Protein AF-A0A350YSW8-F1 (afdb_monomer)

pLDDT: mean 84.89, std 15.15, range [46.66, 98.69]

Sequence (107 aa):
MRVMNIRKLLFIFILFFVAIARAVPQDSFSGDDIRSEFNRAMDLFNKEKYAPAIRLFDSYIREGKGNTSIRIEEAEYYAALSALKLFNPDAEYRMLIYLSKHPESPR

Nearest PDB structures (foldseek):
  8fy3-assembly1_B  TM=8.095E-01  e=4.105E-01  Homo sapiens
  7x9r-assembly1_A  TM=7.837E-01  e=5.197E-01  Listeria monocytogenes
  7am2-assembly1_Aj  TM=7.598E-01  e=4.899E-01  Leishmania tarentolae
  8sah-assembly1_B  TM=6.981E-01  e=4.337E+00  Homo sapiens
  6r7n-assembly1_B  TM=5.523E-01  e=6.552E+00  Homo sapiens

Foldseek 3Di:
DDDDPVVVVVVVVVVVVVVVPPDDDDDPDDVVVLVVLLVVLVVCVVVLVLVVSLVSLVVSLVVVPPDDPVSNLVSLVSNLVSCVSVVPVCSVVSVVVSCVVCVPDPD

Solvent-accessible surface area (backbone atoms only — not comparable to full-atom values): 6210 Å² total; per-residue (Å²): 132,86,81,78,57,66,72,58,54,53,53,54,52,51,55,55,55,60,64,67,74,75,74,78,86,79,84,76,94,40,78,66,52,57,56,45,39,50,52,52,18,50,55,27,44,79,68,68,38,27,74,67,14,30,55,34,22,55,46,48,52,75,60,46,84,86,59,58,69,67,61,42,52,51,31,49,49,54,27,18,52,29,29,47,77,67,65,42,94,57,13,67,59,42,40,52,52,43,48,72,74,44,77,83,54,95,121

Structure (mmCIF, N/CA/C/O backbone):
data_AF-A0A350YSW8-F1
#
_entry.id   AF-A0A350YSW8-F1
#
loop_
_atom_site.group_PDB
_atom_site.id
_atom_site.type_symbol
_atom_site.label_atom_id
_atom_site.label_alt_id
_atom_site.label_comp_id
_atom_site.label_asym_id
_atom_site.label_entity_id
_atom_site.label_seq_id
_atom_site.pdbx_PDB_ins_code
_atom_site.Cartn_x
_atom_site.Cartn_y
_atom_site.Cartn_z
_atom_site.occupancy
_atom_site.B_iso_or_equiv
_atom_site.auth_seq_id
_atom_site.auth_comp_id
_atom_site.auth_asym_id
_atom_site.auth_atom_id
_atom_site.pdbx_PDB_model_num
ATOM 1 N N . MET A 1 1 ? -20.597 34.401 43.562 1.00 46.66 1 MET A N 1
ATOM 2 C CA . MET A 1 1 ? -20.290 33.720 42.282 1.00 46.66 1 MET A CA 1
ATOM 3 C C . MET A 1 1 ? -21.334 34.174 41.262 1.00 46.66 1 MET A C 1
ATOM 5 O O . MET A 1 1 ? -22.511 33.922 41.481 1.00 46.66 1 MET A O 1
ATOM 9 N N . ARG A 1 2 ? -20.970 34.973 40.247 1.00 61.09 2 ARG A N 1
ATOM 10 C CA . ARG A 1 2 ? -21.951 35.558 39.309 1.00 61.09 2 ARG A CA 1
ATOM 11 C C . ARG A 1 2 ? -22.338 34.489 38.284 1.00 61.09 2 ARG A C 1
ATOM 13 O O . ARG A 1 2 ? -21.512 34.116 37.458 1.00 61.09 2 ARG A O 1
ATOM 20 N N . VAL A 1 3 ? -23.561 33.971 38.379 1.00 66.56 3 VAL A N 1
ATOM 21 C CA . VAL A 1 3 ? -24.081 32.953 37.455 1.00 66.56 3 VAL A CA 1
ATOM 22 C C . VAL A 1 3 ? -24.167 33.571 36.058 1.00 66.56 3 VAL A C 1
ATOM 24 O O . VAL A 1 3 ? -24.774 34.626 35.869 1.00 66.56 3 VAL A O 1
ATOM 27 N N . MET A 1 4 ? -23.491 32.966 35.082 1.00 72.69 4 MET A N 1
ATOM 28 C CA . MET A 1 4 ? -23.484 33.453 33.706 1.00 72.69 4 MET A CA 1
ATOM 29 C C . MET A 1 4 ? -24.828 33.136 33.041 1.00 72.69 4 M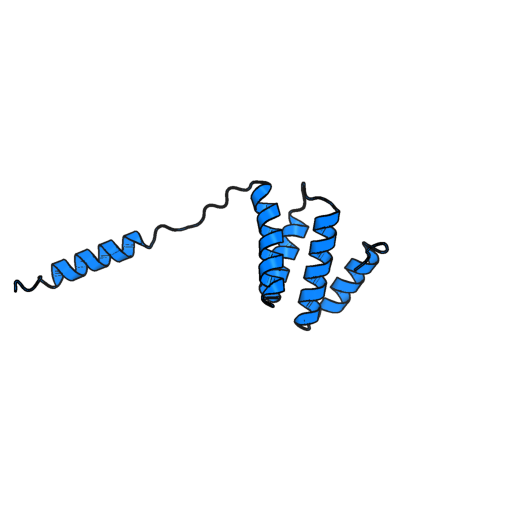ET A C 1
ATOM 31 O O . MET A 1 4 ? -25.276 31.994 33.058 1.00 72.69 4 MET A O 1
ATOM 35 N N . ASN A 1 5 ? -25.474 34.143 32.447 1.00 81.44 5 ASN A N 1
ATOM 36 C CA . ASN A 1 5 ? -26.770 33.974 31.787 1.00 81.44 5 ASN A CA 1
ATOM 37 C C . ASN A 1 5 ? -26.692 32.905 30.689 1.00 81.44 5 ASN A C 1
ATOM 39 O O . ASN A 1 5 ? -25.825 32.979 29.819 1.00 81.44 5 ASN A O 1
ATOM 43 N N . ILE A 1 6 ? -27.654 31.980 30.671 1.00 85.62 6 ILE A N 1
ATOM 44 C CA . ILE A 1 6 ? -27.688 30.840 29.742 1.00 85.62 6 ILE A CA 1
ATOM 45 C C . ILE A 1 6 ? -27.597 31.252 28.263 1.00 85.62 6 ILE A C 1
ATOM 47 O O . ILE A 1 6 ? -26.965 30.574 27.463 1.00 85.62 6 ILE A O 1
ATOM 51 N N . ARG A 1 7 ? -28.115 32.436 27.909 1.00 83.06 7 ARG A N 1
ATOM 52 C CA . ARG A 1 7 ? -27.984 33.018 26.562 1.00 83.06 7 ARG A CA 1
ATOM 53 C C . ARG A 1 7 ? -26.532 33.325 26.178 1.00 83.06 7 ARG A C 1
ATOM 55 O O . ARG A 1 7 ? -26.153 33.134 25.031 1.00 83.06 7 ARG A O 1
ATOM 62 N N . LYS A 1 8 ? -25.713 33.773 27.135 1.00 82.12 8 LYS A N 1
ATOM 63 C CA . LYS A 1 8 ? -24.279 34.025 26.918 1.00 82.12 8 LYS A CA 1
ATOM 64 C C . LYS A 1 8 ? -23.506 32.715 26.788 1.00 82.12 8 LYS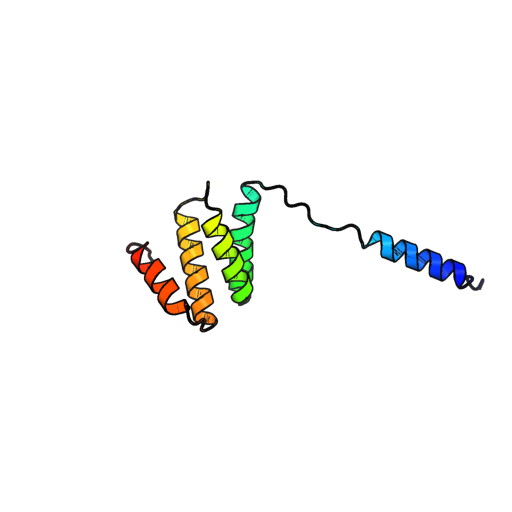 A C 1
ATOM 66 O O . LYS A 1 8 ? -22.618 32.627 25.951 1.00 82.12 8 LYS A O 1
ATOM 71 N N . LEU A 1 9 ? -23.888 31.697 27.563 1.00 84.12 9 LEU A N 1
ATOM 72 C CA . LEU A 1 9 ? -23.303 30.360 27.466 1.00 84.12 9 LEU A CA 1
ATOM 73 C C . LEU A 1 9 ? -23.564 29.733 26.085 1.00 84.12 9 LEU A C 1
ATOM 75 O O . LEU A 1 9 ? -22.633 29.243 25.454 1.00 84.12 9 LEU A O 1
ATOM 79 N N . LEU A 1 10 ? -24.799 29.828 25.579 1.00 88.12 10 LEU A N 1
ATOM 80 C CA . LEU A 1 10 ? -25.161 29.340 24.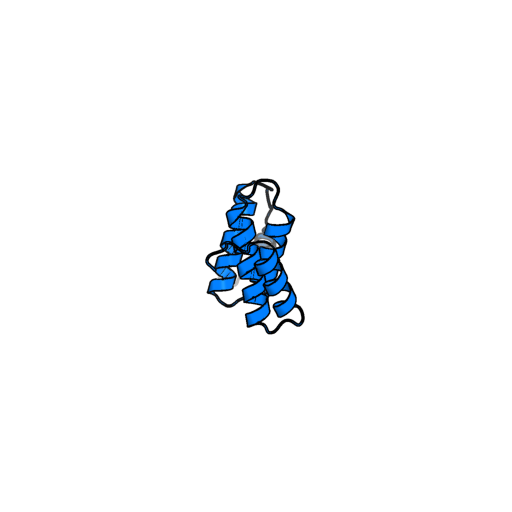243 1.00 88.12 10 LEU A CA 1
ATOM 81 C C . LEU A 1 10 ? -24.404 30.075 23.128 1.00 88.12 10 LEU A C 1
ATOM 83 O O . LEU A 1 10 ? -23.956 29.448 22.174 1.00 88.12 10 LEU A O 1
ATOM 87 N N . PHE A 1 11 ? -24.208 31.388 23.266 1.00 87.00 11 PHE A N 1
ATOM 88 C CA . PHE A 1 11 ? -23.469 32.177 22.279 1.00 87.00 11 PHE A CA 1
ATOM 89 C C . PHE A 1 11 ? -21.986 31.779 22.201 1.00 87.00 11 PHE A C 1
ATOM 91 O O . PHE A 1 11 ? -21.438 31.627 21.111 1.00 87.00 11 PHE A O 1
ATOM 98 N N . ILE A 1 12 ? -21.350 31.541 23.353 1.00 86.12 12 ILE A N 1
ATOM 99 C CA . ILE A 1 12 ? -19.965 31.049 23.429 1.00 86.12 12 ILE A CA 1
ATOM 100 C C . ILE A 1 12 ? -19.857 29.642 22.826 1.00 86.12 12 ILE A C 1
ATOM 102 O O . ILE A 1 12 ? -18.915 29.359 22.090 1.00 86.12 12 ILE A O 1
ATOM 106 N N . PHE A 1 13 ? -20.840 28.777 23.086 1.00 84.38 13 PHE A N 1
ATOM 107 C CA . PHE A 1 13 ? -20.863 27.417 22.549 1.00 84.38 13 PHE A CA 1
ATOM 108 C C . PHE A 1 13 ? -20.981 27.393 21.016 1.00 84.38 13 PHE A C 1
ATOM 110 O O . PHE A 1 13 ? -20.278 26.637 20.350 1.00 84.38 13 PHE A O 1
ATOM 117 N N . ILE A 1 14 ? -21.805 28.274 20.439 1.00 84.62 14 ILE A N 1
ATOM 118 C CA . ILE A 1 14 ? -21.940 28.419 18.981 1.00 84.62 14 ILE A CA 1
ATOM 119 C C . ILE A 1 14 ? -20.638 28.932 18.352 1.00 84.62 14 ILE A C 1
ATOM 121 O O . ILE A 1 14 ? -20.195 28.393 17.339 1.00 84.62 14 ILE A O 1
ATOM 125 N N . LEU A 1 15 ? -19.989 29.928 18.965 1.00 80.12 15 LEU A N 1
ATOM 126 C CA . LEU A 1 15 ? -18.695 30.439 18.494 1.00 80.12 15 LEU A CA 1
ATOM 127 C C . LEU A 1 15 ? -17.603 29.361 18.517 1.00 80.12 15 LEU A C 1
ATOM 129 O O . LEU A 1 15 ? -16.806 29.277 17.583 1.00 80.12 15 LEU A O 1
ATOM 133 N N . PHE A 1 16 ? -17.601 28.505 19.541 1.00 79.56 16 PHE A N 1
ATOM 134 C CA . PHE A 1 16 ? -16.679 27.374 19.631 1.00 79.56 16 PHE A CA 1
ATOM 135 C C . PHE A 1 16 ? -16.915 26.345 18.513 1.00 79.56 16 PHE A C 1
ATOM 137 O O . PHE A 1 16 ? -15.961 25.857 17.912 1.00 79.56 16 PHE A O 1
ATOM 144 N N . PHE A 1 17 ? -18.174 26.066 18.164 1.00 73.31 17 PHE A N 1
ATOM 145 C CA . PHE A 1 17 ? -18.509 25.094 17.118 1.00 73.31 17 PHE A CA 1
ATOM 146 C C . PHE A 1 17 ? -18.162 25.589 15.700 1.00 73.31 17 PHE A C 1
ATOM 148 O O . PHE A 1 17 ? -17.707 24.814 14.861 1.00 73.31 17 PHE A O 1
ATOM 155 N N . VAL A 1 18 ? -18.298 26.895 15.437 1.00 76.88 18 VAL A N 1
ATOM 156 C CA . VAL A 1 18 ? -17.912 27.509 14.149 1.00 76.88 18 VAL A CA 1
ATOM 157 C C . VAL A 1 18 ? -16.391 27.513 13.948 1.00 76.88 18 VAL A C 1
ATOM 159 O O . VAL A 1 18 ? -15.930 27.374 12.815 1.00 76.88 18 VAL A O 1
ATOM 162 N N . ALA A 1 19 ? -15.609 27.618 15.027 1.00 68.06 19 ALA A N 1
ATOM 163 C CA . ALA A 1 19 ? -14.147 27.588 14.961 1.00 68.06 19 ALA A CA 1
ATOM 164 C C . ALA A 1 19 ? -13.590 26.214 14.535 1.00 68.06 19 ALA A C 1
ATOM 166 O O . ALA A 1 19 ? -12.554 26.153 13.881 1.00 68.06 19 ALA A O 1
ATOM 167 N N . ILE A 1 20 ? -14.293 25.120 14.848 1.00 65.81 20 ILE A N 1
ATOM 168 C CA . ILE A 1 20 ? -13.868 23.751 14.499 1.00 65.81 20 ILE A CA 1
ATOM 169 C C . ILE A 1 20 ? -14.216 23.407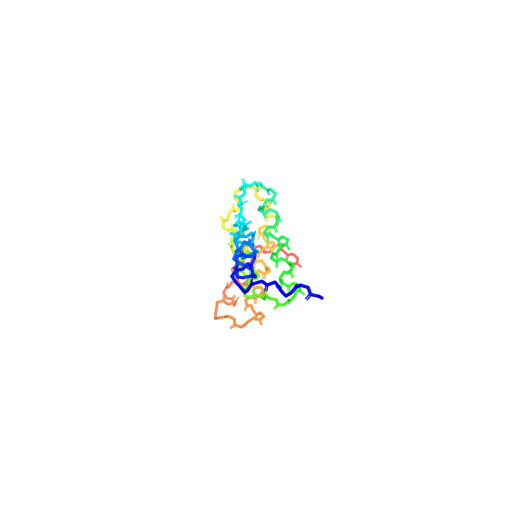 13.039 1.00 65.81 20 ILE A C 1
ATOM 171 O O . ILE A 1 20 ? -13.560 22.577 12.418 1.00 65.81 20 ILE A O 1
ATOM 175 N N . ALA A 1 21 ? -15.202 24.082 12.442 1.00 64.88 21 ALA A N 1
ATOM 176 C CA . ALA A 1 21 ? -15.688 23.783 11.092 1.00 64.88 21 ALA A CA 1
ATOM 177 C C . ALA A 1 21 ? -14.750 24.235 9.947 1.00 64.88 21 ALA A C 1
ATOM 179 O O . ALA A 1 21 ? -15.131 24.171 8.778 1.00 64.88 21 ALA A O 1
ATOM 180 N N . ARG A 1 22 ? -13.536 24.718 10.243 1.00 59.78 22 ARG A N 1
ATOM 181 C CA . ARG A 1 22 ? -12.571 25.217 9.246 1.00 59.78 22 ARG A CA 1
ATOM 182 C C . ARG A 1 22 ? -11.332 24.323 9.171 1.00 59.78 22 ARG A C 1
ATOM 184 O O . ARG A 1 22 ? -10.234 24.752 9.495 1.00 59.78 22 ARG A O 1
ATOM 191 N N . ALA A 1 23 ? -11.514 23.086 8.719 1.00 55.69 23 ALA A N 1
ATOM 192 C CA . ALA A 1 23 ? -10.412 22.213 8.315 1.00 55.69 23 ALA A CA 1
ATOM 193 C C . ALA A 1 23 ? -10.864 21.302 7.165 1.00 55.69 23 ALA A C 1
ATOM 195 O O . ALA A 1 23 ? -11.107 20.114 7.349 1.00 55.69 23 ALA A O 1
ATOM 196 N N . VAL A 1 24 ? -11.024 21.880 5.972 1.00 61.03 24 VAL A N 1
ATOM 197 C CA . VAL A 1 24 ? -11.030 21.101 4.727 1.00 61.03 24 VAL A CA 1
ATOM 198 C C . VAL A 1 24 ? -9.574 21.061 4.258 1.00 61.03 24 VAL A C 1
ATOM 200 O O . VAL A 1 24 ? -9.028 22.134 3.991 1.00 61.03 24 VAL A O 1
ATOM 203 N N . PRO A 1 25 ? -8.909 19.895 4.213 1.00 56.12 25 PRO A N 1
ATOM 204 C CA . PRO A 1 25 ? -7.569 19.793 3.646 1.00 56.12 25 PRO A CA 1
ATOM 205 C C . PRO A 1 25 ? -7.598 20.234 2.175 1.00 56.12 25 PRO A C 1
ATOM 207 O O . PRO A 1 25 ? -8.462 19.793 1.419 1.00 56.12 25 PRO A O 1
ATOM 210 N N . GLN A 1 26 ? -6.696 21.137 1.787 1.00 54.53 26 GLN A N 1
ATOM 211 C CA . GLN A 1 26 ? -6.433 21.466 0.386 1.00 54.53 26 GLN A CA 1
ATOM 212 C C . GLN A 1 26 ? -5.238 20.627 -0.074 1.00 54.53 26 GLN A C 1
ATOM 214 O O . GLN A 1 26 ? -4.125 20.872 0.384 1.00 54.53 26 GLN A O 1
ATOM 219 N N . ASP A 1 27 ? -5.466 19.655 -0.958 1.00 52.12 27 ASP A N 1
ATOM 220 C CA . ASP A 1 27 ? -4.390 18.865 -1.566 1.00 52.12 27 ASP A CA 1
ATOM 221 C C . ASP A 1 27 ? -3.770 19.669 -2.723 1.00 52.12 27 ASP A C 1
ATOM 223 O O . ASP A 1 27 ? -4.387 19.884 -3.771 1.00 52.12 27 ASP A O 1
ATOM 227 N N . SER A 1 28 ? -2.556 20.179 -2.520 1.00 53.38 28 SER A N 1
ATOM 228 C CA . SER A 1 28 ? -1.777 20.900 -3.528 1.00 53.38 28 SER A CA 1
ATOM 229 C C . SER A 1 28 ? -0.939 19.917 -4.340 1.00 53.38 28 SER A C 1
ATOM 231 O O . SER A 1 28 ? 0.240 19.774 -4.046 1.00 53.38 28 SER A O 1
ATOM 233 N N . PHE A 1 29 ? -1.539 19.282 -5.356 1.00 50.38 29 PHE A N 1
ATOM 234 C CA . PHE A 1 29 ? -0.937 18.236 -6.201 1.00 50.38 29 PHE A CA 1
ATOM 235 C C . PHE A 1 29 ? 0.537 18.508 -6.558 1.00 50.38 29 PHE A C 1
ATOM 237 O O . PHE A 1 29 ? 0.857 19.196 -7.530 1.00 50.38 29 PHE A O 1
ATOM 244 N N . SER A 1 30 ? 1.437 17.969 -5.738 1.00 57.00 30 SER A N 1
ATOM 245 C CA . SER A 1 30 ? 2.889 18.074 -5.875 1.00 57.00 30 SER A CA 1
ATOM 246 C C . SER A 1 30 ? 3.461 16.659 -5.959 1.00 57.00 30 SER A C 1
ATOM 248 O O . SER A 1 30 ? 2.905 15.733 -5.379 1.00 57.00 30 SER A O 1
ATOM 250 N N . GLY A 1 31 ? 4.586 16.439 -6.646 1.00 56.25 31 GLY A N 1
ATOM 251 C CA . GLY A 1 31 ? 5.215 15.103 -6.704 1.00 56.25 31 GLY A CA 1
ATOM 252 C C . GLY A 1 31 ? 5.572 14.515 -5.324 1.00 56.25 31 GLY A C 1
ATOM 253 O O . GLY A 1 31 ? 5.695 13.296 -5.179 1.00 56.25 31 GLY A O 1
ATOM 254 N N . ASP A 1 32 ? 5.679 15.368 -4.300 1.00 60.50 32 ASP A N 1
ATOM 255 C CA . ASP A 1 32 ? 5.801 14.966 -2.897 1.00 60.50 32 ASP A CA 1
ATOM 256 C C . ASP A 1 32 ? 4.523 14.314 -2.343 1.00 60.50 32 ASP A C 1
ATOM 258 O O . ASP A 1 32 ? 4.630 13.379 -1.548 1.00 60.50 32 ASP A O 1
ATOM 262 N N . ASP A 1 33 ? 3.334 14.715 -2.805 1.00 61.53 33 ASP A N 1
ATOM 263 C CA . ASP A 1 33 ? 2.060 14.101 -2.411 1.00 61.53 33 ASP A CA 1
ATOM 264 C C . ASP A 1 33 ? 1.943 12.679 -2.956 1.00 61.53 33 ASP A C 1
ATOM 266 O O . ASP A 1 33 ? 1.590 11.767 -2.217 1.00 61.53 33 ASP A O 1
ATOM 270 N N . ILE A 1 34 ? 2.354 12.441 -4.205 1.00 59.69 34 ILE A N 1
ATOM 271 C CA . ILE A 1 34 ? 2.360 11.091 -4.790 1.00 59.69 34 ILE A CA 1
ATOM 272 C C . ILE A 1 34 ? 3.329 10.181 -4.013 1.00 59.69 34 ILE A C 1
ATOM 274 O O . ILE A 1 34 ? 3.006 9.044 -3.662 1.00 59.69 34 ILE A O 1
ATOM 278 N N . ARG A 1 35 ? 4.522 10.685 -3.655 1.00 65.88 35 ARG A N 1
ATOM 279 C CA . ARG A 1 35 ? 5.457 9.965 -2.769 1.00 65.88 35 ARG A CA 1
ATOM 280 C C . ARG A 1 35 ? 4.853 9.723 -1.379 1.00 65.88 35 ARG A C 1
ATOM 282 O O . ARG A 1 35 ? 5.102 8.668 -0.787 1.00 65.88 35 ARG A O 1
ATOM 289 N N . SER A 1 36 ? 4.075 10.677 -0.874 1.00 79.44 36 SER A N 1
ATOM 290 C CA . SER A 1 36 ? 3.330 10.580 0.382 1.00 79.44 36 SER A CA 1
ATOM 291 C C . SER A 1 36 ? 2.245 9.499 0.322 1.00 79.44 36 SER A C 1
ATOM 293 O O . SER A 1 36 ? 2.112 8.733 1.277 1.00 79.44 36 SER A O 1
ATOM 295 N N . GLU A 1 37 ? 1.541 9.337 -0.803 1.00 87.44 37 GLU A N 1
ATOM 296 C CA . GLU A 1 37 ? 0.512 8.303 -0.966 1.00 87.44 37 GLU A CA 1
ATOM 297 C C . GLU A 1 37 ? 1.072 6.891 -0.821 1.00 87.44 37 GLU A C 1
ATOM 299 O O . GLU A 1 37 ? 0.521 6.093 -0.061 1.00 87.44 37 GLU A O 1
ATOM 304 N N . PHE A 1 38 ? 2.198 6.597 -1.479 1.00 91.88 38 PHE A N 1
ATOM 305 C CA . PHE A 1 38 ? 2.865 5.301 -1.336 1.00 91.88 38 PHE A CA 1
ATOM 306 C C . PHE A 1 38 ? 3.233 5.024 0.124 1.00 91.88 38 PHE A C 1
ATOM 308 O O . PHE A 1 38 ? 2.934 3.959 0.663 1.00 91.88 38 PHE A O 1
ATOM 315 N N . ASN A 1 39 ? 3.847 6.004 0.794 1.00 93.19 39 ASN A N 1
ATOM 316 C CA . ASN A 1 39 ? 4.240 5.857 2.193 1.00 93.19 39 ASN A CA 1
ATOM 317 C C . ASN A 1 39 ? 3.012 5.641 3.091 1.00 93.19 39 ASN A C 1
ATOM 319 O O . ASN A 1 39 ? 3.036 4.794 3.981 1.00 93.19 39 ASN A O 1
ATOM 323 N N . ARG A 1 40 ? 1.911 6.352 2.831 1.00 94.25 40 ARG A N 1
ATOM 324 C CA . ARG A 1 40 ? 0.647 6.195 3.557 1.00 94.25 40 ARG A CA 1
ATOM 325 C C . ARG A 1 40 ? 0.010 4.825 3.313 1.00 94.25 40 ARG A C 1
ATOM 327 O O . ARG A 1 40 ? -0.543 4.244 4.248 1.00 94.25 40 ARG A O 1
ATOM 334 N N . ALA A 1 41 ? 0.091 4.301 2.092 1.00 96.62 41 ALA A N 1
ATOM 335 C CA . ALA A 1 41 ? -0.365 2.957 1.752 1.00 96.62 41 ALA A CA 1
ATOM 336 C C . ALA A 1 41 ? 0.436 1.888 2.513 1.00 96.62 41 ALA A C 1
ATOM 338 O O . ALA A 1 41 ? -0.160 1.008 3.134 1.00 96.62 41 ALA A O 1
ATOM 339 N N . MET A 1 42 ? 1.765 2.028 2.562 1.00 96.94 42 MET A N 1
ATOM 340 C CA . MET A 1 42 ? 2.648 1.164 3.355 1.00 96.94 42 MET A CA 1
ATOM 341 C C . MET A 1 42 ? 2.335 1.230 4.852 1.00 96.94 42 MET A C 1
ATOM 343 O O . MET A 1 42 ? 2.264 0.203 5.522 1.00 96.94 42 MET A O 1
ATOM 347 N N . ASP A 1 43 ? 2.074 2.423 5.380 1.00 97.00 43 ASP A N 1
ATOM 348 C CA . ASP A 1 43 ? 1.670 2.619 6.771 1.00 97.00 43 ASP A CA 1
ATOM 349 C C . ASP A 1 43 ? 0.379 1.868 7.117 1.00 97.00 43 ASP A C 1
ATOM 351 O O . ASP A 1 43 ? 0.253 1.274 8.189 1.00 97.00 43 ASP A O 1
ATOM 355 N N . LEU A 1 44 ? -0.599 1.900 6.209 1.00 97.88 44 LEU A N 1
ATOM 356 C CA . LEU A 1 44 ? -1.853 1.168 6.355 1.00 97.88 44 LEU A CA 1
ATOM 357 C C . LEU A 1 44 ? -1.640 -0.340 6.234 1.00 97.88 44 LEU A C 1
ATOM 359 O O . LEU A 1 44 ? -2.202 -1.077 7.041 1.00 97.88 44 LEU A O 1
ATOM 363 N N . PHE A 1 45 ? -0.816 -0.787 5.286 1.00 98.19 45 PHE A N 1
ATOM 364 C CA . PHE A 1 45 ? -0.442 -2.191 5.128 1.00 98.19 45 PHE A CA 1
ATOM 365 C C . PHE A 1 45 ? 0.208 -2.750 6.400 1.00 98.19 45 PHE A C 1
ATOM 367 O O . PHE A 1 45 ? -0.234 -3.774 6.914 1.00 98.19 45 PHE A O 1
ATOM 374 N N . ASN A 1 46 ? 1.184 -2.031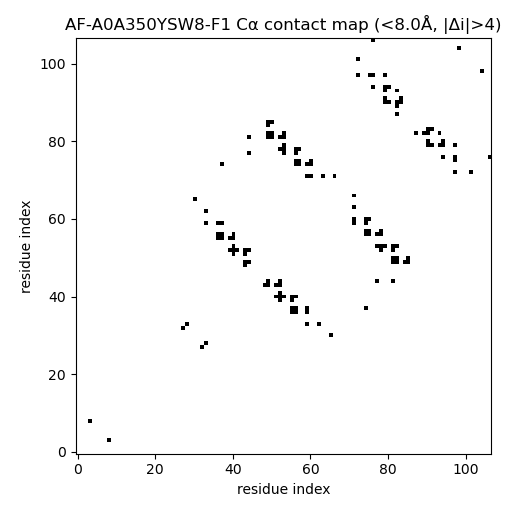 6.961 1.00 97.62 46 ASN A N 1
ATOM 375 C CA . ASN A 1 46 ? 1.879 -2.405 8.197 1.00 97.62 46 ASN A CA 1
ATOM 376 C C . ASN A 1 46 ? 0.947 -2.434 9.417 1.00 97.62 46 ASN A C 1
ATOM 378 O O . ASN A 1 46 ? 1.199 -3.152 10.378 1.00 97.62 46 ASN A O 1
ATOM 382 N N . LYS A 1 47 ? -0.141 -1.657 9.382 1.00 97.88 47 LYS A N 1
ATOM 383 C CA . LYS A 1 47 ? -1.212 -1.660 10.392 1.00 97.88 47 LYS A CA 1
ATOM 384 C C . LYS A 1 47 ? -2.320 -2.676 10.074 1.00 97.88 47 LYS A C 1
ATOM 386 O O . LYS A 1 47 ? -3.390 -2.587 10.670 1.00 97.88 47 LYS A O 1
ATOM 391 N N . GLU A 1 48 ? -2.103 -3.564 9.101 1.00 98.00 48 GLU A N 1
ATOM 392 C CA . GLU A 1 48 ? -3.049 -4.581 8.610 1.00 98.00 48 GLU A CA 1
ATOM 393 C C . GLU A 1 48 ? -4.380 -4.009 8.090 1.00 98.00 48 GLU A C 1
ATOM 395 O O . GLU A 1 48 ? -5.386 -4.699 7.927 1.00 98.00 48 GLU A O 1
ATOM 400 N N . LYS A 1 49 ? -4.401 -2.714 7.763 1.00 98.06 49 LYS A N 1
ATOM 401 C CA . LYS A 1 49 ? -5.550 -2.034 7.165 1.00 98.06 49 LYS A CA 1
ATOM 402 C C . LYS A 1 49 ? -5.511 -2.221 5.653 1.00 98.06 49 LYS A C 1
ATOM 404 O O . LYS A 1 49 ? -5.322 -1.271 4.896 1.00 98.06 49 LYS A O 1
ATOM 409 N N . TYR A 1 50 ? -5.713 -3.457 5.215 1.00 98.31 50 TYR A N 1
ATOM 410 C CA . TYR A 1 50 ? -5.532 -3.860 3.820 1.00 98.31 50 TYR A CA 1
ATOM 411 C C . TYR A 1 50 ? -6.505 -3.176 2.854 1.00 98.31 50 TYR A C 1
ATOM 413 O O . TYR A 1 50 ? -6.091 -2.702 1.804 1.00 98.31 50 TYR A O 1
ATOM 421 N N . ALA A 1 51 ? -7.783 -3.029 3.214 1.00 97.88 51 ALA A N 1
ATOM 422 C CA . ALA A 1 51 ? -8.775 -2.426 2.320 1.00 97.88 51 ALA A CA 1
ATOM 423 C C . ALA A 1 51 ? -8.442 -0.965 1.945 1.00 97.88 51 ALA A C 1
ATOM 425 O O . ALA A 1 51 ? -8.501 -0.625 0.762 1.00 97.88 51 ALA A O 1
ATOM 426 N N . PRO A 1 52 ? -8.091 -0.070 2.893 1.00 96.81 52 PRO A N 1
ATOM 427 C CA . PRO A 1 52 ? -7.634 1.268 2.533 1.00 96.81 52 PRO A CA 1
ATOM 428 C C . PRO A 1 52 ? -6.217 1.284 1.941 1.00 96.81 52 PRO A C 1
ATOM 430 O O . PRO A 1 52 ? -5.956 2.156 1.119 1.00 96.81 52 PRO A O 1
ATOM 433 N N . ALA A 1 53 ? -5.337 0.334 2.286 1.00 98.06 53 ALA A N 1
ATOM 434 C CA . ALA A 1 53 ? -4.023 0.212 1.649 1.00 98.06 53 ALA A CA 1
ATOM 435 C C . ALA A 1 53 ? -4.147 -0.076 0.143 1.00 98.06 53 ALA A C 1
ATOM 437 O O . ALA A 1 53 ? -3.561 0.650 -0.653 1.00 98.06 53 ALA A O 1
ATOM 438 N N . ILE A 1 54 ? -4.988 -1.044 -0.252 1.00 98.19 54 ILE A N 1
ATOM 439 C CA . ILE A 1 54 ? -5.273 -1.374 -1.663 1.00 98.19 54 ILE A CA 1
ATOM 440 C C . ILE A 1 54 ? -5.699 -0.127 -2.432 1.00 98.19 54 ILE A C 1
ATOM 442 O O . ILE A 1 54 ? -5.173 0.139 -3.504 1.00 98.19 54 ILE A O 1
ATOM 446 N N . ARG A 1 55 ? -6.621 0.673 -1.880 1.00 97.00 55 ARG A N 1
ATOM 447 C CA . ARG A 1 55 ? -7.110 1.876 -2.570 1.00 97.00 55 ARG A CA 1
ATOM 448 C C . ARG A 1 55 ? -6.006 2.895 -2.833 1.00 97.00 55 ARG A C 1
ATOM 450 O O . ARG A 1 55 ? -6.006 3.493 -3.904 1.00 97.00 55 ARG A O 1
ATOM 457 N N . LEU A 1 56 ? -5.107 3.099 -1.868 1.00 95.50 56 LEU A N 1
ATOM 458 C CA . LEU A 1 56 ? -3.994 4.033 -2.029 1.00 95.50 56 LEU A CA 1
ATOM 459 C C . LEU A 1 56 ? -2.932 3.491 -2.986 1.00 95.50 56 LEU A C 1
ATOM 461 O O . LEU A 1 56 ? -2.485 4.238 -3.846 1.00 95.50 56 LEU A O 1
ATOM 465 N N . PHE A 1 57 ? -2.581 2.203 -2.909 1.00 96.56 57 PHE A N 1
ATOM 466 C CA . PHE A 1 57 ? -1.681 1.597 -3.894 1.00 96.56 57 PHE A CA 1
ATOM 467 C C . PHE A 1 57 ? -2.267 1.670 -5.310 1.00 96.56 57 PHE A C 1
ATOM 469 O O . PHE A 1 57 ? -1.583 2.113 -6.225 1.00 96.56 57 PHE A O 1
ATOM 476 N N . ASP A 1 58 ? -3.547 1.328 -5.491 1.00 95.69 58 ASP A N 1
ATOM 477 C CA . ASP A 1 58 ? -4.224 1.413 -6.789 1.00 95.69 58 ASP A CA 1
ATOM 478 C C . ASP A 1 58 ? -4.269 2.864 -7.316 1.00 95.69 58 ASP A C 1
ATOM 480 O O . ASP A 1 58 ? -4.184 3.070 -8.528 1.00 95.69 58 ASP A O 1
ATOM 484 N N . SER A 1 59 ? -4.390 3.880 -6.446 1.00 93.19 59 SER A N 1
ATOM 485 C CA . SER A 1 59 ? -4.281 5.292 -6.867 1.00 93.19 59 SER A CA 1
ATOM 486 C C . SER A 1 59 ? -2.866 5.647 -7.293 1.00 93.19 59 SER A C 1
ATOM 488 O O . SER A 1 59 ? -2.672 6.116 -8.413 1.00 93.19 59 SER A O 1
ATOM 490 N N . TYR A 1 60 ? -1.880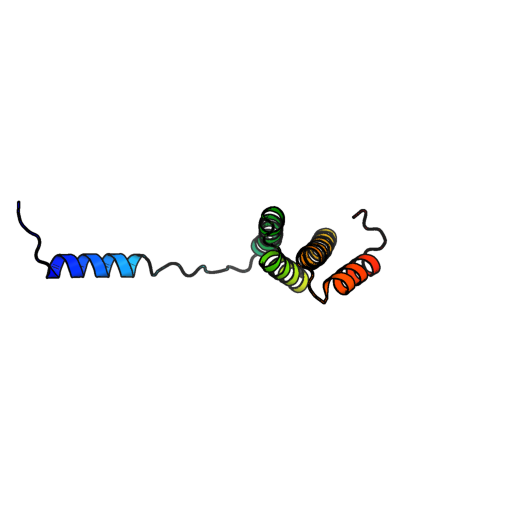 5.296 -6.468 1.00 92.44 60 TYR A N 1
ATOM 491 C CA . TYR A 1 60 ? -0.466 5.518 -6.745 1.00 92.44 60 TYR A CA 1
ATOM 492 C C . TYR A 1 60 ? -0.025 4.909 -8.088 1.00 92.44 60 TYR A C 1
ATOM 494 O O . TYR A 1 60 ? 0.720 5.533 -8.846 1.00 92.44 60 TYR A O 1
ATOM 502 N N . ILE A 1 61 ? -0.521 3.707 -8.411 1.00 92.94 61 ILE A N 1
ATOM 503 C CA . ILE A 1 61 ? -0.263 3.026 -9.688 1.00 92.94 61 ILE A CA 1
ATOM 504 C C . ILE A 1 61 ? -0.900 3.794 -10.857 1.00 92.94 61 ILE A C 1
ATOM 506 O O . ILE A 1 61 ? -0.240 4.032 -11.870 1.00 92.94 61 ILE A O 1
ATOM 510 N N . ARG A 1 62 ? -2.171 4.213 -10.733 1.00 91.50 62 ARG A N 1
ATOM 511 C CA . ARG A 1 62 ? -2.882 4.963 -11.790 1.00 91.50 62 ARG A CA 1
ATOM 512 C C . ARG A 1 62 ? -2.259 6.327 -12.073 1.00 91.50 62 ARG A C 1
ATOM 514 O O . ARG A 1 62 ? -2.255 6.770 -13.219 1.00 91.50 62 ARG A O 1
ATOM 521 N N . GLU A 1 63 ? -1.763 6.997 -11.042 1.00 85.75 63 GLU A N 1
ATOM 522 C CA . GLU A 1 63 ? -1.239 8.362 -11.125 1.00 85.75 63 GLU A CA 1
ATOM 523 C C . GLU A 1 63 ? 0.207 8.440 -11.625 1.00 85.75 63 GLU A C 1
ATOM 525 O O . GLU A 1 63 ? 0.704 9.545 -11.810 1.00 85.75 63 GLU A O 1
ATOM 530 N N . GLY A 1 64 ? 0.854 7.296 -11.894 1.00 68.81 64 GLY A N 1
ATOM 531 C CA . GLY A 1 64 ? 2.295 7.071 -12.097 1.00 68.81 64 GLY A CA 1
ATOM 532 C C . GLY A 1 64 ? 3.083 7.901 -13.127 1.00 68.81 64 GLY A C 1
ATOM 533 O O . GLY A 1 64 ? 4.201 7.523 -13.477 1.00 68.81 64 GLY A O 1
ATOM 534 N N . LYS A 1 65 ? 2.589 9.046 -13.600 1.00 59.19 65 LYS A N 1
ATOM 535 C CA . LYS A 1 65 ? 3.370 10.046 -14.335 1.00 59.19 65 LYS A CA 1
ATOM 536 C C . LYS A 1 65 ? 4.436 10.659 -13.414 1.00 59.19 65 LYS A C 1
ATOM 538 O O . LYS A 1 65 ? 4.158 11.578 -12.654 1.00 59.19 65 LYS A O 1
ATOM 543 N N . GLY A 1 66 ? 5.668 10.156 -13.512 1.00 61.12 66 GLY A N 1
ATOM 544 C CA . GLY A 1 66 ? 6.840 10.672 -12.786 1.00 61.12 66 GLY A CA 1
ATOM 545 C C . GLY A 1 66 ? 7.329 9.801 -11.623 1.00 61.12 66 GLY A C 1
ATOM 546 O O . GLY A 1 66 ? 8.335 10.137 -11.000 1.00 61.12 66 GLY A O 1
ATOM 547 N N . ASN A 1 67 ? 6.669 8.672 -11.351 1.00 68.56 67 ASN A N 1
ATOM 548 C CA . ASN A 1 67 ? 7.131 7.697 -10.362 1.00 68.56 67 ASN A CA 1
ATOM 549 C C . ASN A 1 67 ? 8.239 6.805 -10.937 1.00 68.56 67 ASN A C 1
ATOM 551 O O . ASN A 1 67 ? 8.273 6.520 -12.135 1.00 68.56 67 ASN A O 1
ATOM 555 N N . THR A 1 68 ? 9.150 6.334 -10.082 1.00 75.50 68 THR A N 1
ATOM 556 C CA . THR A 1 68 ? 10.137 5.331 -10.497 1.00 75.50 68 THR A CA 1
ATOM 557 C C . THR A 1 68 ? 9.440 3.999 -10.757 1.00 75.50 68 THR A C 1
ATOM 559 O O . THR A 1 68 ? 8.597 3.580 -9.963 1.00 75.50 68 THR A O 1
ATOM 562 N N . SER A 1 69 ? 9.833 3.308 -11.834 1.00 81.25 69 SER A N 1
ATOM 563 C CA . SER A 1 69 ? 9.287 1.987 -12.196 1.00 81.25 69 SER A CA 1
ATOM 564 C C . SER A 1 69 ? 9.298 1.014 -11.013 1.00 81.25 69 SER A C 1
ATOM 566 O O . SER A 1 69 ? 8.310 0.333 -10.769 1.00 81.25 69 SER A O 1
ATOM 568 N N . ILE A 1 70 ? 10.371 1.046 -10.213 1.00 85.94 70 ILE A N 1
ATOM 569 C CA . ILE A 1 70 ? 10.532 0.210 -9.018 1.00 85.94 70 ILE A CA 1
ATOM 570 C C . ILE A 1 70 ? 9.399 0.446 -8.012 1.00 85.94 70 ILE A C 1
ATOM 572 O O . ILE A 1 70 ? 8.798 -0.505 -7.543 1.00 85.94 70 ILE A O 1
ATOM 576 N N . ARG A 1 71 ? 9.050 1.699 -7.683 1.00 88.31 71 ARG A N 1
ATOM 577 C CA . ARG A 1 71 ? 7.988 1.969 -6.693 1.00 88.31 71 ARG A CA 1
ATOM 578 C C . ARG A 1 71 ? 6.602 1.563 -7.184 1.00 88.31 71 ARG A C 1
ATOM 580 O O . ARG A 1 71 ? 5.759 1.195 -6.371 1.00 88.31 71 ARG A O 1
ATOM 587 N N . ILE A 1 72 ? 6.359 1.651 -8.491 1.00 92.25 72 ILE A N 1
ATOM 588 C CA . ILE A 1 72 ? 5.110 1.174 -9.096 1.00 92.25 72 ILE A CA 1
ATOM 589 C C . ILE A 1 72 ? 5.018 -0.348 -8.971 1.00 92.25 72 ILE A C 1
ATOM 591 O O . ILE A 1 72 ? 3.986 -0.848 -8.534 1.00 92.25 72 ILE A O 1
ATOM 595 N N . GLU A 1 73 ? 6.107 -1.060 -9.258 1.00 94.19 73 GLU A N 1
ATOM 596 C CA . GLU A 1 73 ? 6.209 -2.504 -9.032 1.00 94.19 73 GLU A CA 1
ATOM 597 C C . GLU A 1 73 ? 5.953 -2.862 -7.556 1.00 94.19 73 GLU A C 1
ATOM 599 O O . GLU A 1 73 ? 5.143 -3.744 -7.268 1.00 94.19 73 GLU A O 1
ATOM 604 N N . GLU A 1 74 ? 6.563 -2.145 -6.599 1.00 94.69 74 GLU A N 1
ATOM 605 C CA . GLU A 1 74 ? 6.299 -2.384 -5.171 1.00 94.69 74 GLU A CA 1
ATOM 606 C C . GLU A 1 74 ? 4.821 -2.169 -4.821 1.00 94.69 74 GLU A C 1
ATOM 608 O O . GLU A 1 74 ? 4.240 -2.949 -4.066 1.00 94.69 74 GLU A O 1
ATOM 613 N N . ALA A 1 75 ? 4.201 -1.117 -5.361 1.00 95.94 75 ALA A N 1
ATOM 614 C CA . ALA A 1 75 ? 2.795 -0.825 -5.115 1.00 95.94 75 ALA A CA 1
ATOM 615 C C . ALA A 1 75 ? 1.879 -1.919 -5.683 1.00 95.94 75 ALA A C 1
ATOM 617 O O . ALA A 1 75 ? 0.935 -2.324 -5.004 1.00 95.94 75 ALA A O 1
ATOM 618 N N . GLU A 1 76 ? 2.163 -2.431 -6.886 1.00 96.62 76 GLU A N 1
ATOM 619 C CA . GLU A 1 76 ? 1.422 -3.548 -7.487 1.00 96.62 76 GLU A CA 1
ATOM 620 C C . GLU A 1 76 ? 1.526 -4.813 -6.621 1.00 96.62 76 GLU A C 1
ATOM 622 O O . GLU A 1 76 ? 0.501 -5.443 -6.335 1.00 96.62 76 GLU A O 1
ATOM 627 N N . TYR A 1 77 ? 2.726 -5.128 -6.118 1.00 97.69 77 TYR A N 1
ATOM 628 C CA . TYR A 1 77 ? 2.945 -6.246 -5.196 1.00 97.69 77 TYR A CA 1
ATOM 629 C C . TYR A 1 77 ? 2.116 -6.107 -3.915 1.00 97.69 77 TYR A C 1
ATOM 631 O O . TYR A 1 77 ? 1.339 -6.999 -3.564 1.00 97.69 77 TYR A O 1
ATOM 639 N N . TYR A 1 78 ? 2.239 -4.979 -3.207 1.00 98.19 78 TYR A N 1
ATOM 640 C CA . TYR A 1 78 ? 1.548 -4.797 -1.930 1.00 98.19 78 TYR A CA 1
ATOM 641 C C . TYR A 1 78 ? 0.032 -4.651 -2.092 1.00 98.19 78 TYR A C 1
ATOM 643 O O . TYR A 1 78 ? -0.708 -5.075 -1.197 1.00 98.19 78 TYR A O 1
ATOM 651 N N . ALA A 1 79 ? -0.460 -4.132 -3.221 1.00 98.25 79 ALA A N 1
ATOM 652 C CA . ALA A 1 79 ? -1.883 -4.156 -3.550 1.00 98.25 79 ALA A CA 1
ATOM 653 C C . ALA A 1 79 ? -2.392 -5.598 -3.711 1.00 98.25 79 ALA A C 1
ATOM 655 O O . ALA A 1 79 ? -3.393 -5.967 -3.092 1.00 98.25 79 ALA A O 1
ATOM 656 N N . ALA A 1 80 ? -1.688 -6.429 -4.489 1.00 98.44 80 ALA A N 1
ATOM 657 C CA . ALA A 1 80 ? -2.045 -7.833 -4.693 1.00 98.44 80 ALA A CA 1
ATOM 658 C C . ALA A 1 80 ? -1.966 -8.642 -3.387 1.00 98.44 80 ALA A C 1
ATOM 660 O O . ALA A 1 80 ? -2.909 -9.352 -3.034 1.00 98.44 80 ALA A O 1
ATOM 661 N N . LEU A 1 81 ? -0.893 -8.472 -2.612 1.00 98.50 81 LEU A N 1
ATOM 662 C CA . LEU A 1 81 ? -0.721 -9.130 -1.318 1.00 98.50 81 LEU A CA 1
ATOM 663 C C . LEU A 1 81 ? -1.807 -8.720 -0.315 1.00 98.50 81 LEU A C 1
ATOM 665 O O . LEU A 1 81 ? -2.354 -9.567 0.387 1.00 98.50 81 LEU A O 1
ATOM 669 N N . SER A 1 82 ? -2.162 -7.435 -0.263 1.00 98.69 82 SER A N 1
ATOM 670 C CA . SER A 1 82 ? -3.259 -6.950 0.585 1.00 98.69 82 SER A CA 1
ATOM 671 C C . SER A 1 82 ? -4.603 -7.566 0.188 1.00 98.69 82 SER A C 1
ATOM 673 O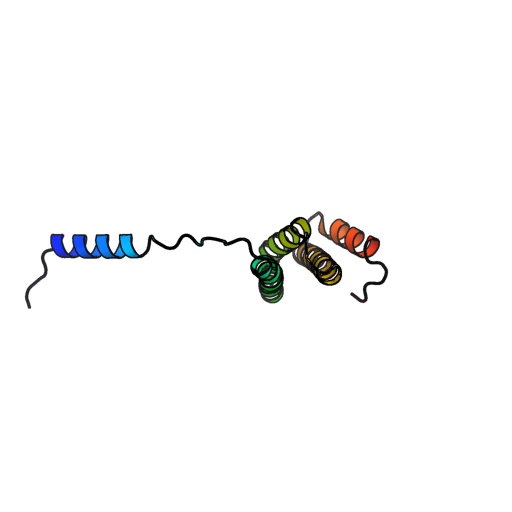 O . SER A 1 82 ? -5.394 -7.924 1.059 1.00 98.69 82 SER A O 1
ATOM 675 N N . ALA A 1 83 ? -4.862 -7.714 -1.115 1.00 98.69 83 ALA A N 1
ATOM 676 C CA . ALA A 1 83 ? -6.069 -8.364 -1.617 1.00 98.69 83 ALA A CA 1
ATOM 677 C C . ALA A 1 83 ? -6.117 -9.848 -1.212 1.00 98.69 83 ALA A C 1
ATOM 679 O O . ALA A 1 83 ? -7.168 -10.324 -0.784 1.00 98.69 83 ALA A O 1
ATOM 680 N N . LEU A 1 84 ? -4.977 -10.552 -1.258 1.00 98.44 84 LEU A N 1
ATOM 681 C CA . LEU A 1 84 ? -4.859 -11.936 -0.779 1.00 98.44 84 LEU A CA 1
ATOM 682 C C . LEU A 1 84 ? -5.138 -12.039 0.724 1.00 98.44 84 LEU A C 1
ATOM 684 O O . LEU A 1 84 ? -5.884 -12.917 1.147 1.00 98.44 84 LEU A O 1
ATOM 688 N N . LYS A 1 85 ? -4.600 -11.115 1.531 1.00 98.12 85 LYS A N 1
ATOM 689 C CA . LYS A 1 85 ? -4.838 -11.067 2.987 1.00 98.12 85 LYS A CA 1
ATOM 690 C C . LYS A 1 85 ? -6.311 -10.860 3.352 1.00 98.12 85 LYS A C 1
ATOM 692 O O . LYS A 1 85 ? -6.730 -11.292 4.421 1.00 98.12 85 LYS A O 1
ATOM 697 N N . LEU A 1 86 ? -7.084 -10.210 2.481 1.00 98.00 86 LEU A N 1
ATOM 698 C CA . LEU A 1 86 ? -8.528 -10.021 2.643 1.00 98.00 86 LEU A CA 1
ATOM 699 C C . LEU A 1 86 ? -9.382 -11.112 1.996 1.00 98.00 86 LEU A C 1
ATOM 701 O O . LEU A 1 86 ? -10.600 -11.071 2.150 1.00 98.00 86 LEU A O 1
ATOM 705 N N . PHE A 1 87 ? -8.774 -12.065 1.285 1.00 97.50 87 PHE A N 1
ATOM 706 C CA . PHE A 1 87 ? -9.490 -13.048 0.470 1.00 97.50 87 PHE A CA 1
ATOM 707 C C . PHE A 1 87 ? -10.432 -12.385 -0.549 1.00 97.50 87 PHE A C 1
ATOM 709 O O . PHE A 1 87 ? -11.551 -12.847 -0.778 1.00 97.50 87 PHE A O 1
ATOM 716 N N . ASN A 1 88 ? -9.990 -11.278 -1.157 1.00 97.94 88 ASN A N 1
ATOM 717 C CA . ASN A 1 88 ? -10.766 -10.634 -2.211 1.00 97.94 88 ASN A CA 1
ATOM 718 C C . ASN A 1 88 ? -10.938 -11.596 -3.405 1.00 97.94 88 ASN A C 1
ATOM 720 O O . ASN A 1 88 ? -9.981 -12.291 -3.759 1.00 97.94 88 ASN A O 1
ATOM 724 N N . PRO A 1 89 ? -12.099 -11.601 -4.087 1.00 97.31 89 PRO A N 1
ATOM 725 C CA . PRO A 1 89 ? -12.344 -12.497 -5.222 1.00 97.31 89 PRO A CA 1
ATOM 726 C C . PRO A 1 89 ? -11.338 -12.360 -6.375 1.00 97.31 89 PRO A C 1
ATOM 728 O O . PRO A 1 89 ? -11.109 -13.315 -7.107 1.00 97.31 89 PRO A O 1
ATOM 731 N N . ASP A 1 90 ? -10.741 -11.179 -6.546 1.00 95.88 90 ASP A N 1
ATOM 732 C CA . ASP A 1 90 ? -9.772 -10.866 -7.599 1.00 95.88 90 ASP A CA 1
ATOM 733 C C . ASP A 1 90 ? -8.307 -10.995 -7.145 1.00 95.88 90 ASP A C 1
ATOM 735 O O . ASP A 1 90 ? -7.396 -10.671 -7.907 1.00 95.88 90 ASP A O 1
ATOM 739 N N . ALA A 1 91 ? -8.053 -11.451 -5.917 1.00 97.56 91 ALA A N 1
ATOM 740 C CA . ALA A 1 91 ? -6.718 -11.436 -5.326 1.00 97.56 91 ALA A CA 1
ATOM 741 C C . ALA A 1 91 ? -5.708 -12.316 -6.079 1.00 97.56 91 ALA A C 1
ATOM 743 O O . ALA A 1 91 ? -4.590 -11.877 -6.351 1.00 97.56 91 ALA A O 1
ATOM 744 N N . GLU A 1 92 ? -6.109 -13.534 -6.449 1.00 97.56 92 GLU A N 1
ATOM 745 C CA . GLU A 1 92 ? -5.269 -14.450 -7.230 1.00 97.56 92 GLU A CA 1
ATOM 746 C C . GLU A 1 92 ? -4.928 -13.844 -8.592 1.00 97.56 92 GLU A C 1
ATOM 748 O O . GLU A 1 92 ? -3.763 -13.789 -8.980 1.00 97.56 92 GLU A O 1
ATOM 753 N N . TYR A 1 93 ? -5.933 -13.294 -9.276 1.00 97.88 93 TYR A N 1
ATOM 754 C CA . TYR A 1 93 ? -5.739 -12.622 -10.554 1.00 97.88 93 TYR A CA 1
ATOM 755 C C . TYR A 1 93 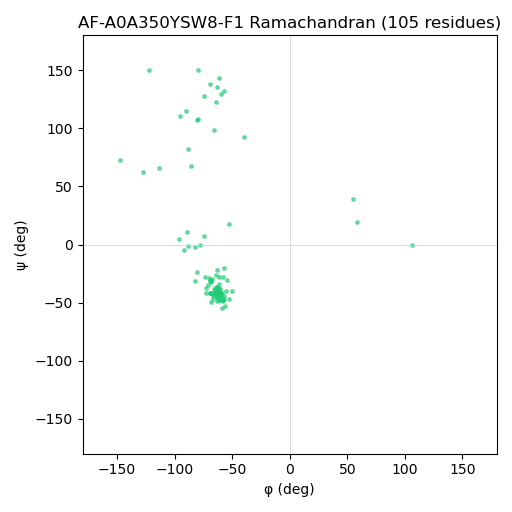? -4.761 -11.444 -10.437 1.00 97.88 93 TYR A C 1
ATOM 757 O O . TYR A 1 93 ? -3.837 -11.333 -11.240 1.00 97.88 93 TYR A O 1
ATOM 765 N N . ARG A 1 94 ? -4.905 -10.596 -9.408 1.00 97.62 94 ARG A N 1
ATOM 766 C CA . ARG A 1 94 ? -3.979 -9.480 -9.150 1.00 97.62 94 ARG A CA 1
ATOM 767 C C . ARG A 1 94 ? -2.538 -9.958 -8.982 1.00 97.62 94 ARG A C 1
ATOM 769 O O . ARG A 1 94 ? -1.637 -9.358 -9.565 1.00 97.62 94 ARG A O 1
ATOM 776 N N . MET A 1 95 ? -2.324 -11.034 -8.227 1.00 97.88 95 MET A N 1
ATOM 777 C CA . MET A 1 95 ? -0.983 -11.577 -8.004 1.00 97.88 95 MET A CA 1
ATOM 778 C C . MET A 1 95 ? -0.397 -12.203 -9.275 1.00 97.88 95 MET A C 1
ATOM 780 O O . MET A 1 95 ? 0.760 -11.956 -9.597 1.00 97.88 95 MET A O 1
ATOM 784 N N . LEU A 1 96 ? -1.195 -12.943 -10.050 1.00 97.56 96 LEU A N 1
ATOM 785 C CA . LEU A 1 96 ? -0.754 -13.501 -11.333 1.00 97.56 96 LEU A CA 1
ATOM 786 C C . LEU A 1 96 ? -0.351 -12.405 -12.325 1.00 97.56 96 LEU A C 1
ATOM 788 O O . LEU A 1 96 ? 0.669 -12.528 -13.001 1.00 97.56 96 LEU A O 1
ATOM 792 N N . ILE A 1 97 ? -1.118 -11.313 -12.385 1.00 96.81 97 ILE A N 1
ATOM 793 C CA . ILE A 1 97 ? -0.775 -10.163 -13.222 1.00 96.81 97 ILE A C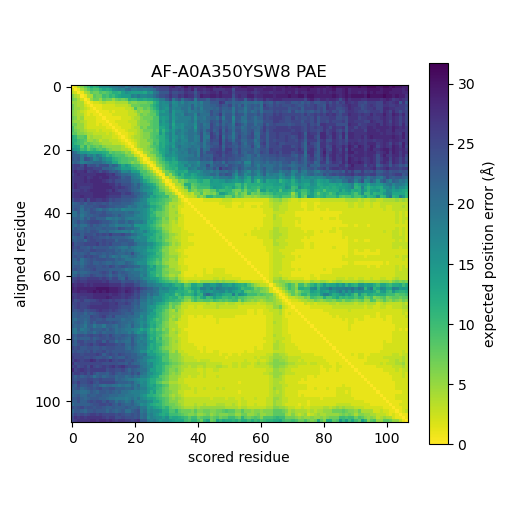A 1
ATOM 794 C C . ILE A 1 97 ? 0.544 -9.535 -12.770 1.00 96.81 97 ILE A C 1
ATOM 796 O O . ILE A 1 97 ? 1.391 -9.273 -13.622 1.00 96.81 97 ILE A O 1
ATOM 800 N N . TYR A 1 98 ? 0.749 -9.337 -11.465 1.00 96.31 98 TYR A N 1
ATOM 801 C CA . TYR A 1 98 ? 2.019 -8.840 -10.933 1.00 96.31 98 TYR A CA 1
ATOM 802 C C . TYR A 1 98 ? 3.202 -9.727 -11.357 1.00 96.31 98 TYR A C 1
ATOM 804 O O . TYR A 1 98 ? 4.132 -9.231 -11.988 1.00 96.31 98 TYR A O 1
ATOM 812 N N . LEU A 1 99 ? 3.119 -11.041 -11.120 1.00 96.38 99 LEU A N 1
ATOM 813 C CA . LEU A 1 99 ? 4.174 -11.997 -11.482 1.00 96.38 99 LEU A CA 1
ATOM 814 C C . LEU A 1 99 ? 4.453 -12.019 -12.991 1.00 96.38 99 LEU A C 1
ATOM 816 O O . LEU A 1 99 ? 5.599 -12.127 -13.414 1.00 96.38 99 LEU A O 1
ATOM 820 N N . SER A 1 100 ? 3.409 -11.897 -13.815 1.00 96.56 100 SER A N 1
ATOM 821 C CA . SER A 1 100 ? 3.563 -11.855 -15.274 1.00 96.56 100 SER A CA 1
ATOM 822 C C . SER A 1 100 ? 4.232 -10.571 -15.774 1.00 96.56 100 SER A C 1
ATOM 824 O O . SER A 1 100 ? 4.910 -10.596 -16.799 1.00 96.56 100 SER A O 1
ATOM 826 N N . LYS A 1 101 ? 4.029 -9.452 -15.066 1.00 94.50 101 LYS A N 1
ATOM 827 C CA . LYS A 1 101 ? 4.587 -8.142 -15.415 1.00 94.50 101 LYS A CA 1
ATOM 828 C C . LYS A 1 101 ? 6.028 -7.972 -14.941 1.00 94.50 101 LYS A C 1
ATOM 830 O O . LYS A 1 101 ? 6.773 -7.275 -15.619 1.00 94.50 101 LYS A O 1
ATOM 835 N N . HIS A 1 102 ? 6.394 -8.598 -13.820 1.00 94.19 102 HIS A N 1
ATOM 836 C CA . HIS A 1 102 ? 7.702 -8.450 -13.166 1.00 94.19 102 HIS A CA 1
ATOM 837 C C . HIS A 1 102 ? 8.358 -9.814 -12.900 1.00 94.19 102 HIS A C 1
ATOM 839 O O . HIS A 1 102 ? 8.559 -10.188 -11.742 1.00 94.19 102 HIS A O 1
ATOM 845 N N . PRO A 1 103 ? 8.667 -10.599 -13.947 1.00 92.31 103 PRO A N 1
ATOM 846 C CA . PRO A 1 103 ? 9.190 -11.958 -13.793 1.00 92.31 103 PRO A CA 1
ATOM 847 C C . PRO A 1 103 ? 10.561 -12.021 -13.099 1.00 92.31 103 PRO A C 1
ATOM 849 O O . PRO A 1 103 ? 10.929 -13.059 -12.555 1.00 92.31 103 PRO A O 1
ATOM 852 N N . GLU A 1 104 ? 11.324 -10.931 -13.121 1.00 90.62 104 GLU A N 1
ATOM 853 C CA . GLU A 1 104 ? 12.615 -10.774 -12.450 1.00 90.62 104 GLU A CA 1
ATOM 854 C C . GLU A 1 104 ? 12.515 -10.259 -11.008 1.00 90.62 104 GLU A C 1
ATOM 856 O O . GLU A 1 104 ? 13.548 -10.088 -10.351 1.00 90.62 104 GLU A O 1
ATOM 861 N N . SER A 1 105 ? 11.304 -9.979 -10.515 1.00 87.31 105 SER A N 1
ATOM 862 C CA . SER A 1 105 ? 11.139 -9.433 -9.173 1.00 87.31 105 SER A CA 1
ATOM 863 C C . SER A 1 105 ? 11.630 -10.428 -8.116 1.00 87.31 105 SER A C 1
ATOM 865 O O . SER A 1 105 ? 11.315 -11.617 -8.189 1.00 87.31 105 SER A O 1
ATOM 867 N N . PRO A 1 106 ? 12.389 -9.983 -7.098 1.00 80.44 106 PRO A N 1
ATOM 868 C CA . PRO A 1 106 ? 12.855 -10.859 -6.026 1.00 80.44 106 PRO A CA 1
ATOM 869 C C . PRO A 1 106 ? 11.777 -11.165 -4.970 1.00 80.44 106 PRO A C 1
ATOM 871 O O . PRO A 1 106 ? 12.093 -11.825 -3.977 1.00 80.44 106 PRO A O 1
ATOM 874 N N . ARG A 1 107 ? 10.564 -10.616 -5.112 1.00 77.25 107 ARG A N 1
ATOM 875 C CA . ARG A 1 107 ? 9.460 -10.734 -4.150 1.00 77.25 107 ARG A CA 1
ATOM 876 C C . ARG A 1 107 ? 8.426 -11.771 -4.559 1.00 77.25 107 ARG A C 1
ATOM 878 O O . ARG A 1 107 ? 8.170 -11.911 -5.770 1.00 77.25 107 ARG A O 1
#

Radius of gyration: 22.43 Å; Cα contacts (8 Å, |Δi|>4): 77; chains: 1; bounding box: 41×50×58 Å

Mean predicted aligned error: 11.64 Å

Secondary structure (DSSP, 8-state):
--PPPHHHHHHHHHHHHHHHT---------HHHHHHHHHHHHHHHHTT-HHHHHHHHHHHHHT-TT--HHHHHHHHHHHHHHHHHTT-TTHHHHHHHHHHH-TT---